Protein AF-W1XX67-F1 (afdb_monomer)

Secondary structure (DSSP, 8-state):
---GGG-EEEES-IIIIIHHHHHTT-EEEEE-TT-PPPPTT---SEEESSHHHHHHHHHT-

Foldseek 3Di:
DDDLAPDEFEDQDQVPRQVVCVVVVHQYEHQPLPPDDRDPPRDHNYYDNDVVVVVVVVVVD

Solvent-accessible surface area (backbone atoms only — not comparable to full-atom values): 3686 Å² total; per-residue (Å²): 131,80,62,51,93,79,40,73,37,72,34,67,47,60,81,57,40,34,44,46,20,50,77,68,66,32,47,19,35,36,44,40,68,78,71,66,82,78,58,88,95,57,79,58,75,38,77,32,57,44,72,67,53,47,49,52,64,65,72,74,110

Structure (mmCIF, N/CA/C/O backbone):
data_AF-W1XX67-F1
#
_entry.id   AF-W1XX67-F1
#
loop_
_atom_site.group_PDB
_atom_site.id
_atom_site.type_symbol
_atom_site.label_atom_id
_atom_site.label_alt_id
_atom_site.label_comp_id
_atom_site.label_asym_id
_atom_site.label_entity_id
_atom_site.label_seq_id
_atom_site.pdbx_PDB_ins_code
_atom_site.Cartn_x
_atom_site.Cartn_y
_atom_site.Cartn_z
_atom_site.occupancy
_atom_site.B_iso_or_equiv
_atom_site.auth_se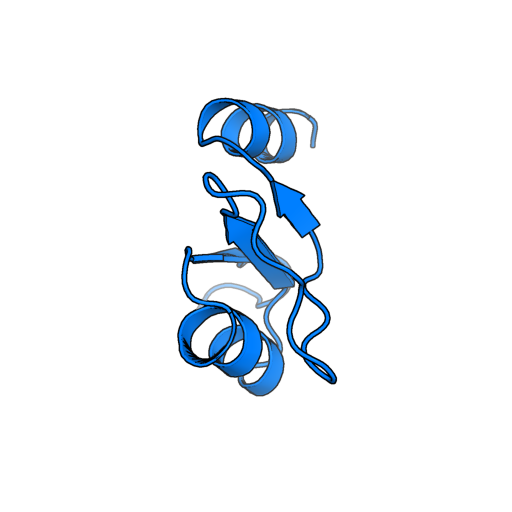q_id
_atom_site.auth_comp_id
_atom_site.auth_asym_id
_atom_site.auth_atom_id
_atom_site.pdbx_PDB_model_num
ATOM 1 N N . TRP A 1 1 ? -8.437 -18.665 -6.117 1.00 63.69 1 TRP A N 1
ATOM 2 C CA . TRP A 1 1 ? -7.958 -17.354 -5.643 1.00 63.69 1 TRP A CA 1
ATOM 3 C C . TRP A 1 1 ? -9.151 -16.435 -5.454 1.00 63.69 1 TRP A C 1
ATOM 5 O O . TRP A 1 1 ? -10.098 -16.589 -6.221 1.00 63.69 1 TRP A O 1
ATOM 15 N N . PRO A 1 2 ? -9.156 -15.564 -4.430 1.00 84.50 2 PRO A N 1
ATOM 16 C CA . PRO A 1 2 ? -10.213 -14.572 -4.260 1.00 84.50 2 PRO A CA 1
ATOM 17 C C . PRO A 1 2 ? -10.241 -13.596 -5.442 1.00 84.50 2 PRO A C 1
ATOM 19 O O . PRO A 1 2 ? -9.249 -13.447 -6.159 1.00 84.50 2 PRO A O 1
ATOM 22 N N . ASP A 1 3 ? -11.385 -12.945 -5.637 1.00 90.81 3 ASP A N 1
ATOM 23 C CA . ASP A 1 3 ? -11.512 -11.854 -6.599 1.00 90.81 3 ASP A CA 1
ATOM 24 C C . ASP A 1 3 ? -10.543 -10.720 -6.227 1.00 90.81 3 ASP A C 1
ATOM 26 O O . ASP A 1 3 ? -10.468 -10.334 -5.059 1.00 90.81 3 ASP A O 1
ATOM 30 N N . ARG A 1 4 ? -9.797 -10.190 -7.204 1.00 88.69 4 ARG A N 1
ATOM 31 C CA . ARG A 1 4 ? -8.805 -9.124 -6.981 1.00 88.69 4 ARG A CA 1
ATOM 32 C C . ARG A 1 4 ? -9.434 -7.851 -6.416 1.00 88.69 4 ARG A C 1
ATOM 34 O O . ARG A 1 4 ? -8.784 -7.164 -5.641 1.00 88.69 4 ARG A O 1
ATOM 41 N N . SER A 1 5 ? -10.704 -7.582 -6.726 1.00 90.25 5 SER A N 1
ATOM 42 C CA . SER A 1 5 ? -11.470 -6.471 -6.139 1.00 90.25 5 SER A CA 1
ATOM 43 C C . SER A 1 5 ? -11.678 -6.607 -4.627 1.00 90.25 5 SER A C 1
ATOM 45 O O . SER A 1 5 ? -12.013 -5.633 -3.961 1.00 90.25 5 SER A O 1
ATOM 47 N N . ARG A 1 6 ? -11.467 -7.806 -4.072 1.00 91.31 6 ARG A N 1
ATOM 48 C CA . ARG A 1 6 ? -11.577 -8.106 -2.639 1.00 91.31 6 ARG A CA 1
ATOM 49 C C . ARG A 1 6 ? -10.220 -8.238 -1.952 1.00 91.31 6 ARG A C 1
ATOM 51 O O . ARG A 1 6 ? -10.160 -8.708 -0.818 1.00 91.31 6 ARG A O 1
ATOM 58 N N . VAL A 1 7 ? -9.138 -7.886 -2.641 1.00 93.75 7 VAL A N 1
ATOM 59 C CA . VAL A 1 7 ? -7.773 -7.983 -2.128 1.00 93.75 7 VAL A CA 1
ATOM 60 C C . VAL A 1 7 ? -7.157 -6.591 -2.093 1.00 93.75 7 VAL A C 1
ATOM 62 O O . VAL A 1 7 ? -7.143 -5.879 -3.093 1.00 93.75 7 VAL A O 1
ATOM 65 N N . LEU A 1 8 ? -6.615 -6.237 -0.931 1.00 95.56 8 LEU A N 1
ATOM 66 C CA . LEU A 1 8 ? -5.842 -5.023 -0.707 1.00 95.56 8 LEU A CA 1
ATOM 67 C C . LEU A 1 8 ? -4.395 -5.416 -0.404 1.00 95.56 8 LEU A C 1
ATOM 69 O O . LEU A 1 8 ? -4.151 -6.180 0.530 1.00 95.56 8 LEU A O 1
ATOM 73 N N . MET A 1 9 ? -3.446 -4.894 -1.177 1.00 96.56 9 MET A N 1
ATOM 74 C CA . MET A 1 9 ? -2.025 -4.963 -0.839 1.00 96.56 9 MET A CA 1
ATOM 75 C C . MET A 1 9 ? -1.688 -3.810 0.107 1.00 96.56 9 MET A C 1
ATOM 77 O O . MET A 1 9 ? -1.925 -2.652 -0.229 1.00 96.56 9 MET A O 1
ATOM 81 N N . VAL A 1 10 ? -1.134 -4.118 1.277 1.00 96.88 10 VAL A N 1
ATOM 82 C CA . VAL A 1 10 ? -0.722 -3.122 2.274 1.00 96.88 10 VAL A CA 1
ATOM 83 C C . VAL A 1 10 ? 0.776 -3.252 2.504 1.00 96.88 10 VAL A C 1
ATOM 85 O O . VAL A 1 10 ? 1.258 -4.361 2.726 1.00 96.88 10 VAL A O 1
ATOM 88 N N . GLY A 1 11 ? 1.496 -2.133 2.485 1.00 96.12 11 GLY A N 1
ATOM 89 C CA . GLY A 1 11 ? 2.926 -2.109 2.782 1.00 96.12 11 GLY A CA 1
ATOM 90 C C . GLY A 1 11 ? 3.445 -0.707 3.070 1.00 96.12 11 GLY A C 1
ATOM 91 O O . GLY A 1 11 ? 2.755 0.283 2.822 1.00 96.12 11 GLY A O 1
ATOM 92 N N . ASP A 1 12 ? 4.641 -0.620 3.638 1.00 95.19 12 ASP A N 1
ATOM 93 C CA . ASP A 1 12 ? 5.299 0.631 4.027 1.00 95.19 12 ASP A CA 1
ATOM 94 C C . ASP A 1 12 ? 6.321 1.110 2.984 1.00 95.19 12 ASP A C 1
ATOM 96 O O . ASP A 1 12 ? 6.695 2.289 2.968 1.00 95.19 12 ASP A O 1
ATOM 100 N N . THR A 1 13 ? 6.730 0.233 2.064 1.00 95.38 13 THR A N 1
ATOM 101 C CA . THR A 1 13 ? 7.690 0.553 1.007 1.00 95.38 13 THR A CA 1
ATOM 102 C C . THR A 1 13 ? 6.964 0.780 -0.318 1.00 95.38 13 THR A C 1
ATOM 104 O O . THR A 1 13 ? 6.426 -0.144 -0.928 1.00 95.38 13 THR A O 1
ATOM 107 N N . ALA A 1 14 ? 6.950 2.027 -0.794 1.00 92.88 14 ALA A N 1
ATOM 108 C CA . ALA A 1 14 ? 6.215 2.409 -1.999 1.00 92.88 14 ALA A CA 1
ATOM 109 C C . ALA A 1 14 ? 6.714 1.665 -3.255 1.00 92.88 14 ALA A C 1
ATOM 111 O O . ALA A 1 14 ? 5.921 1.152 -4.044 1.00 92.88 14 ALA A O 1
ATOM 112 N N . GLU A 1 15 ? 8.027 1.545 -3.423 1.00 93.62 15 GLU A N 1
ATOM 113 C CA . GLU A 1 15 ? 8.657 0.990 -4.623 1.00 93.62 15 GLU A CA 1
ATOM 114 C C . GLU A 1 15 ? 8.523 -0.532 -4.740 1.00 93.62 15 GLU A C 1
ATOM 116 O O . GLU A 1 15 ? 8.560 -1.059 -5.851 1.00 93.62 15 GLU A O 1
ATOM 121 N N . SER A 1 16 ? 8.362 -1.251 -3.625 1.00 93.69 16 SER A N 1
ATOM 122 C CA . SER A 1 16 ? 8.155 -2.704 -3.639 1.00 93.69 16 SER A CA 1
ATOM 123 C C . SER A 1 16 ? 6.684 -3.066 -3.490 1.00 93.69 16 SER A C 1
ATOM 125 O O . SER A 1 16 ? 6.129 -3.755 -4.346 1.00 93.69 16 SER A O 1
ATOM 127 N N . ASP A 1 17 ? 6.033 -2.586 -2.434 1.00 95.94 17 ASP A N 1
ATOM 128 C CA . ASP A 1 17 ? 4.717 -3.077 -2.029 1.00 95.94 17 ASP A CA 1
ATOM 129 C C . ASP A 1 17 ? 3.625 -2.456 -2.892 1.00 95.94 17 ASP A C 1
ATOM 131 O O . ASP A 1 17 ? 2.742 -3.147 -3.404 1.00 95.94 17 ASP A O 1
ATOM 135 N N . ILE A 1 18 ? 3.714 -1.141 -3.098 1.00 97.25 18 ILE A N 1
ATOM 136 C CA . ILE A 1 18 ? 2.697 -0.375 -3.816 1.00 97.25 18 ILE A CA 1
ATOM 137 C C . ILE A 1 18 ? 2.878 -0.546 -5.315 1.00 97.25 18 ILE A C 1
ATOM 139 O O . ILE A 1 18 ? 1.929 -0.928 -5.996 1.00 97.25 18 ILE A O 1
ATOM 143 N N . LEU A 1 19 ? 4.090 -0.358 -5.837 1.00 96.75 19 LEU A N 1
ATOM 144 C CA . LEU A 1 19 ? 4.360 -0.618 -7.251 1.00 96.75 19 LEU A CA 1
ATOM 145 C C . LEU A 1 19 ? 4.105 -2.091 -7.611 1.00 96.75 19 LEU A C 1
ATOM 147 O O . LEU A 1 19 ? 3.506 -2.375 -8.647 1.00 96.75 19 LEU A O 1
ATOM 151 N N . GLY A 1 20 ? 4.496 -3.030 -6.744 1.00 96.56 20 GLY A N 1
ATOM 152 C CA . GLY A 1 20 ? 4.208 -4.452 -6.921 1.00 96.56 20 GLY A CA 1
ATOM 153 C C . GLY A 1 20 ? 2.706 -4.745 -6.945 1.00 96.56 20 GLY A C 1
ATOM 154 O O . GLY A 1 20 ? 2.230 -5.429 -7.851 1.00 96.56 20 GLY A O 1
ATOM 155 N N . GLY A 1 21 ? 1.945 -4.182 -6.002 1.00 96.44 21 GLY A N 1
ATOM 156 C CA . GLY A 1 21 ? 0.487 -4.307 -5.951 1.00 96.44 21 GLY A CA 1
ATOM 157 C C . GLY A 1 21 ? -0.213 -3.712 -7.178 1.00 96.44 21 GLY A C 1
ATOM 158 O O . GLY A 1 21 ? -1.079 -4.367 -7.758 1.00 96.44 21 GLY A O 1
ATOM 159 N N . ILE A 1 22 ? 0.217 -2.529 -7.631 1.00 96.12 22 ILE A N 1
ATOM 160 C CA . ILE A 1 22 ? -0.280 -1.877 -8.854 1.00 96.12 22 ILE A CA 1
ATOM 161 C C . ILE A 1 22 ? -0.006 -2.756 -10.079 1.00 96.12 22 ILE A C 1
ATOM 163 O O . ILE A 1 22 ? -0.924 -3.041 -10.847 1.00 96.12 22 ILE A O 1
ATOM 167 N N . ASN A 1 23 ? 1.225 -3.254 -10.237 1.00 96.19 23 ASN A N 1
ATOM 168 C CA . ASN A 1 23 ? 1.598 -4.143 -11.344 1.00 96.19 23 ASN A CA 1
ATOM 169 C C . ASN A 1 23 ? 0.830 -5.474 -11.309 1.00 96.19 23 ASN A C 1
ATOM 171 O O . ASN A 1 23 ? 0.566 -6.076 -12.350 1.00 96.19 23 ASN A O 1
ATOM 175 N N . ALA A 1 24 ? 0.436 -5.927 -10.118 1.00 94.25 24 ALA A N 1
ATOM 176 C CA . ALA A 1 24 ? -0.430 -7.083 -9.933 1.00 94.25 24 ALA A CA 1
ATOM 177 C C . ALA A 1 24 ? -1.927 -6.769 -10.140 1.00 94.25 24 ALA A C 1
ATOM 179 O O . ALA A 1 24 ? -2.751 -7.680 -10.035 1.00 94.25 24 ALA A O 1
ATOM 180 N N . GLY A 1 25 ? -2.311 -5.522 -10.426 1.00 94.38 25 GLY A N 1
ATOM 181 C CA . GLY A 1 25 ? -3.708 -5.113 -10.589 1.00 94.38 25 GLY A CA 1
ATOM 182 C C . GLY A 1 25 ? -4.528 -5.236 -9.302 1.00 94.38 25 GLY A C 1
ATOM 183 O O . GLY A 1 25 ? -5.697 -5.618 -9.357 1.00 94.38 25 GLY A O 1
ATOM 184 N N . LEU A 1 26 ? -3.900 -5.001 -8.147 1.00 95.56 26 LEU A N 1
ATOM 185 C CA . LEU A 1 26 ? -4.541 -4.987 -6.833 1.00 95.56 26 LEU A CA 1
ATOM 186 C C . LEU A 1 26 ? -4.763 -3.548 -6.370 1.00 95.56 26 LEU A C 1
ATOM 188 O O . LEU A 1 26 ? -3.993 -2.652 -6.716 1.00 95.56 26 LEU A O 1
ATOM 192 N N . ALA A 1 27 ? -5.780 -3.340 -5.535 1.00 96.06 27 ALA A N 1
ATOM 193 C CA . ALA A 1 27 ? -5.859 -2.107 -4.767 1.00 96.06 27 ALA A CA 1
ATOM 194 C C . ALA A 1 27 ? -4.683 -2.052 -3.780 1.00 96.06 27 ALA A C 1
ATOM 196 O O . ALA A 1 27 ? -4.252 -3.090 -3.264 1.00 96.06 27 ALA A O 1
ATOM 197 N N . THR A 1 28 ? -4.159 -0.856 -3.518 1.00 97.50 28 THR A N 1
ATOM 198 C CA . THR A 1 28 ? -2.956 -0.673 -2.697 1.00 97.50 28 THR A CA 1
ATOM 199 C C . THR A 1 28 ? -3.172 0.354 -1.594 1.00 97.50 28 THR A C 1
ATOM 201 O O . THR A 1 28 ? -3.775 1.404 -1.808 1.00 97.50 28 THR A O 1
ATOM 204 N N . CYS A 1 29 ? -2.664 0.061 -0.400 1.00 97.69 29 CYS A N 1
ATOM 205 C CA . CYS A 1 29 ? -2.632 0.993 0.716 1.00 97.69 29 CYS A CA 1
ATOM 206 C C . CYS A 1 29 ? -1.196 1.177 1.199 1.00 97.69 29 CYS A C 1
ATOM 208 O O . CYS A 1 29 ? -0.543 0.217 1.614 1.00 97.69 29 CYS A O 1
ATOM 210 N N . TRP A 1 30 ? -0.712 2.414 1.139 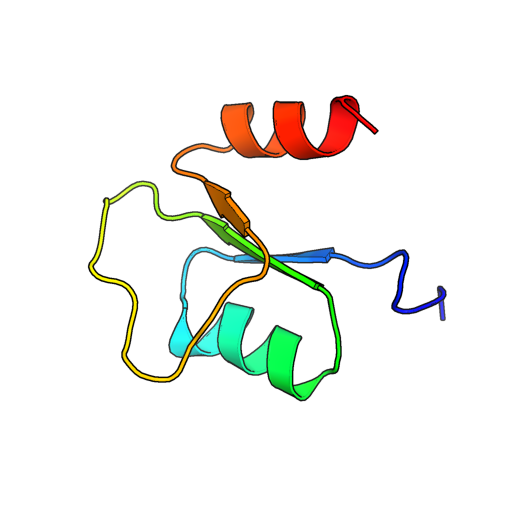1.00 98.00 30 TRP A N 1
ATOM 211 C CA . TRP A 1 30 ? 0.619 2.769 1.601 1.00 98.00 30 TRP A CA 1
ATOM 212 C C . TRP A 1 30 ? 0.591 3.217 3.061 1.00 98.00 30 TRP A C 1
ATOM 214 O O . TRP A 1 30 ? -0.022 4.231 3.393 1.00 98.00 30 TRP A O 1
ATOM 224 N N . LEU A 1 31 ? 1.268 2.467 3.932 1.00 97.44 31 LEU A N 1
ATOM 225 C CA . LEU A 1 31 ? 1.474 2.825 5.332 1.00 97.44 31 LEU A CA 1
ATOM 22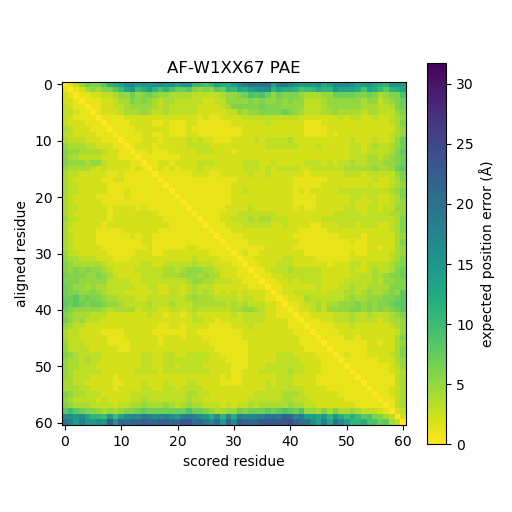6 C C . LEU A 1 31 ? 2.693 3.746 5.456 1.00 97.44 31 LEU A C 1
ATOM 228 O O . LEU A 1 31 ? 3.825 3.309 5.646 1.00 97.44 31 LEU A O 1
ATOM 232 N N . ASN A 1 32 ? 2.450 5.046 5.380 1.00 96.75 32 ASN A N 1
ATOM 233 C CA . ASN A 1 32 ? 3.466 6.080 5.458 1.00 96.75 32 ASN A CA 1
ATOM 234 C C . ASN A 1 32 ? 3.546 6.703 6.862 1.00 96.75 32 ASN A C 1
ATOM 236 O O . ASN A 1 32 ? 3.280 7.891 7.056 1.00 96.75 32 ASN A O 1
ATOM 240 N N . ALA A 1 33 ? 3.947 5.906 7.856 1.00 94.38 33 ALA A N 1
ATOM 241 C CA . ALA A 1 33 ? 4.103 6.367 9.243 1.00 94.38 33 ALA A CA 1
ATOM 242 C C . ALA A 1 33 ? 5.184 7.448 9.427 1.00 94.38 33 ALA A C 1
ATOM 244 O O . ALA A 1 33 ? 5.219 8.148 10.436 1.00 94.38 33 ALA A O 1
ATOM 245 N N . HIS A 1 34 ? 6.077 7.583 8.447 1.00 94.19 34 HIS A N 1
ATOM 246 C CA . HIS A 1 34 ? 7.183 8.534 8.470 1.00 94.19 34 HIS A CA 1
ATOM 247 C C . HIS A 1 34 ? 6.931 9.783 7.619 1.00 94.19 34 HIS A C 1
ATOM 249 O O . HIS A 1 34 ? 7.845 10.591 7.481 1.00 94.19 34 HIS A O 1
ATOM 255 N N . HIS A 1 35 ? 5.733 9.941 7.044 1.00 92.50 35 HIS A N 1
A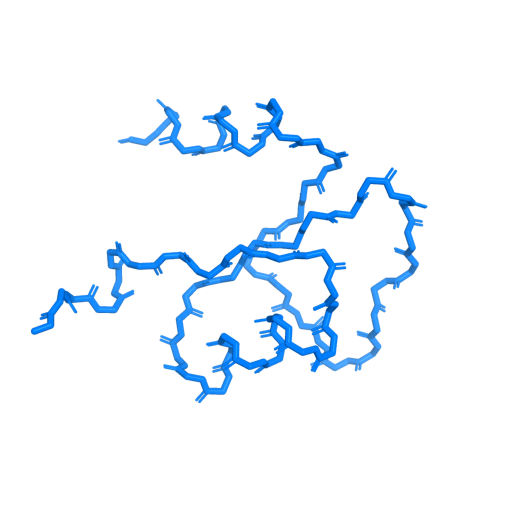TOM 256 C CA . HIS A 1 35 ? 5.371 11.068 6.176 1.00 92.50 35 HIS A CA 1
ATOM 257 C C . HIS A 1 35 ? 6.403 11.349 5.069 1.00 92.50 35 HIS A C 1
ATOM 259 O O . HIS A 1 35 ? 6.736 12.496 4.777 1.00 92.50 35 HIS A O 1
ATOM 265 N N . ARG A 1 36 ? 6.927 10.283 4.457 1.00 93.50 36 ARG A N 1
ATOM 266 C CA . ARG A 1 36 ? 7.824 10.367 3.301 1.00 93.50 36 ARG A CA 1
ATOM 267 C C . ARG A 1 36 ? 7.085 10.959 2.108 1.00 93.50 36 ARG A C 1
ATOM 269 O O . ARG A 1 36 ? 5.878 10.762 1.965 1.00 93.50 36 ARG A O 1
ATOM 276 N N . GLU A 1 37 ? 7.817 11.649 1.248 1.00 94.12 37 GLU A N 1
ATOM 277 C CA . GLU A 1 37 ? 7.274 12.108 -0.025 1.00 94.12 37 GLU A CA 1
ATOM 278 C C . GLU A 1 37 ? 6.874 10.902 -0.880 1.00 94.12 37 GLU A C 1
ATOM 280 O O . GLU A 1 37 ? 7.572 9.885 -0.907 1.00 94.12 37 GLU A O 1
ATOM 285 N N . GLN A 1 38 ? 5.714 10.991 -1.528 1.00 91.69 38 GLN A N 1
ATOM 286 C CA . GLN A 1 38 ? 5.249 9.942 -2.423 1.00 91.69 38 GLN A CA 1
ATOM 287 C C . GLN A 1 38 ? 6.158 9.909 -3.661 1.00 91.69 38 GLN A C 1
ATOM 289 O O . GLN A 1 38 ? 6.295 10.945 -4.316 1.00 91.69 38 GLN A O 1
ATOM 294 N N . PRO A 1 39 ? 6.753 8.756 -4.014 1.00 92.31 39 PRO A N 1
ATOM 295 C CA . PRO A 1 39 ? 7.605 8.667 -5.190 1.00 92.31 39 PRO A CA 1
ATOM 296 C C . PRO A 1 39 ? 6.846 9.009 -6.472 1.00 92.31 39 PRO A C 1
ATOM 298 O O . PRO A 1 39 ? 5.680 8.639 -6.650 1.00 92.31 39 PRO A O 1
ATOM 301 N N . GLU A 1 40 ? 7.528 9.684 -7.393 1.00 93.12 40 GLU A N 1
ATOM 302 C CA . GLU A 1 40 ? 6.960 10.032 -8.690 1.00 93.12 40 GLU A CA 1
ATOM 303 C C . GLU A 1 40 ? 6.541 8.766 -9.459 1.00 93.12 40 GLU A C 1
ATOM 305 O O . GLU A 1 40 ? 7.270 7.777 -9.527 1.00 93.12 40 GLU A O 1
ATOM 310 N N . GLY A 1 41 ? 5.332 8.781 -10.024 1.00 92.50 41 GLY A N 1
ATOM 311 C CA . GLY A 1 41 ? 4.795 7.661 -10.804 1.00 92.50 41 GLY A CA 1
ATOM 312 C C . GLY A 1 41 ? 4.209 6.502 -9.988 1.00 92.50 41 GLY A C 1
ATOM 313 O O . GLY A 1 41 ? 3.610 5.607 -10.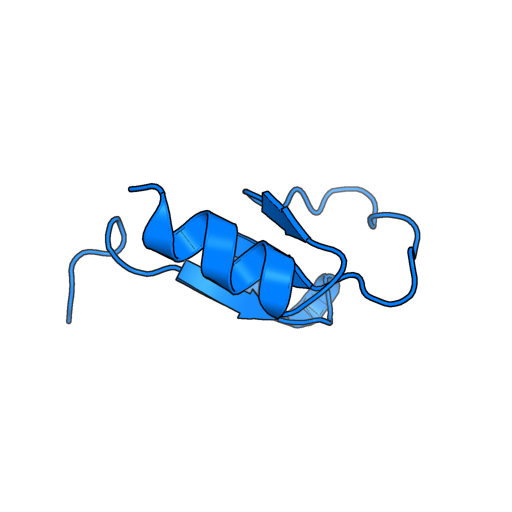581 1.00 92.50 41 GLY A O 1
ATOM 314 N N . ILE A 1 42 ? 4.303 6.518 -8.653 1.00 95.19 42 ILE A N 1
ATOM 315 C CA . ILE A 1 42 ? 3.638 5.534 -7.787 1.00 95.19 42 ILE A CA 1
ATOM 316 C C . ILE A 1 42 ? 2.422 6.194 -7.146 1.00 95.19 42 ILE A C 1
ATOM 318 O O . ILE A 1 42 ? 2.565 7.077 -6.308 1.00 95.19 42 ILE A O 1
ATOM 322 N N . ALA A 1 43 ? 1.218 5.763 -7.528 1.00 95.44 43 ALA A N 1
ATOM 323 C CA . ALA A 1 43 ? -0.043 6.289 -7.005 1.00 95.44 43 ALA A CA 1
ATOM 324 C C . ALA A 1 43 ? -0.795 5.199 -6.216 1.00 95.44 43 ALA A C 1
ATOM 326 O O . ALA A 1 43 ? -1.516 4.404 -6.827 1.00 95.44 43 ALA A O 1
ATOM 327 N N . PRO A 1 44 ? -0.619 5.111 -4.881 1.00 96.25 44 PRO A N 1
ATOM 328 C CA . PRO A 1 44 ? -1.387 4.175 -4.068 1.00 96.25 44 PRO A CA 1
ATOM 329 C C . PRO A 1 44 ? -2.885 4.502 -4.109 1.00 96.25 44 PRO A C 1
ATOM 331 O O . PRO A 1 44 ? -3.269 5.662 -4.256 1.00 96.25 44 PRO A O 1
ATOM 334 N N . THR A 1 45 ? -3.743 3.492 -3.942 1.00 96.69 45 THR A N 1
ATOM 335 C CA . THR A 1 45 ? -5.198 3.720 -3.841 1.00 96.69 45 THR A CA 1
ATOM 336 C C . THR A 1 45 ? -5.549 4.494 -2.570 1.00 96.69 45 THR A C 1
ATOM 338 O O . THR A 1 45 ? -6.393 5.387 -2.601 1.00 96.69 45 THR A O 1
ATOM 341 N N . TRP A 1 46 ? -4.864 4.184 -1.468 1.00 96.69 46 TRP A N 1
ATOM 342 C CA . TRP A 1 46 ? -4.964 4.907 -0.204 1.00 96.69 46 TRP A CA 1
ATOM 343 C C . TRP A 1 46 ? -3.592 5.082 0.432 1.00 96.69 46 TRP A C 1
ATOM 345 O O . TRP A 1 46 ? -2.723 4.224 0.297 1.00 96.69 46 TRP A O 1
ATOM 355 N N . THR A 1 47 ? -3.432 6.148 1.204 1.00 97.06 47 THR A N 1
ATOM 356 C CA . THR A 1 47 ? -2.256 6.358 2.048 1.00 97.06 47 THR A CA 1
ATOM 357 C C . THR A 1 47 ? -2.736 6.602 3.463 1.00 97.06 47 THR A C 1
ATOM 359 O O . THR A 1 47 ? -3.629 7.417 3.675 1.00 97.06 47 THR A O 1
ATOM 362 N N . VAL A 1 48 ? -2.141 5.892 4.412 1.00 96.69 48 VAL A N 1
ATOM 363 C CA . VAL A 1 48 ? -2.427 6.010 5.841 1.00 96.69 48 VAL A CA 1
ATOM 364 C C . VAL A 1 48 ? -1.124 6.209 6.596 1.00 96.69 48 VAL A C 1
ATOM 366 O O . VAL A 1 48 ? -0.071 5.733 6.189 1.00 96.69 48 VAL A O 1
ATOM 369 N N . SER A 1 49 ? -1.181 6.908 7.717 1.00 96.75 49 SER A N 1
ATOM 370 C CA .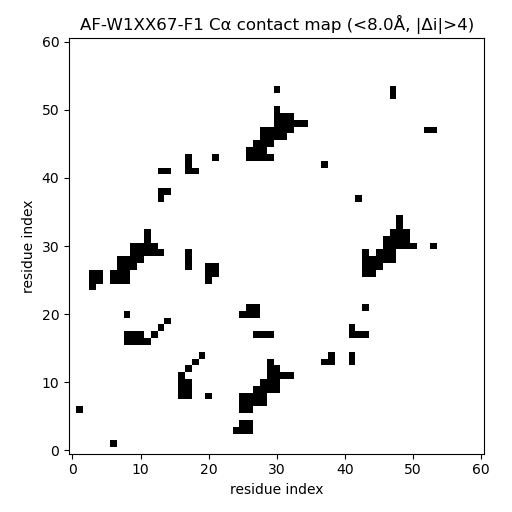 SER A 1 49 ? -0.030 7.206 8.575 1.00 96.75 49 SER A CA 1
ATOM 371 C C . SER A 1 49 ? 0.090 6.253 9.767 1.00 96.75 49 SER A C 1
ATOM 373 O O . SER A 1 49 ? 1.092 6.259 10.478 1.00 96.75 49 SER A O 1
ATOM 375 N N . SER A 1 50 ? -0.915 5.406 10.010 1.00 96.44 50 SER A N 1
ATOM 376 C CA . SER A 1 50 ? -0.902 4.456 11.123 1.00 96.44 50 SER A CA 1
ATOM 377 C C . SER A 1 50 ? -1.746 3.214 10.845 1.00 96.44 50 SER A C 1
ATOM 379 O O . SER A 1 50 ? -2.669 3.230 10.032 1.00 96.44 50 SER A O 1
ATOM 381 N N . LEU A 1 51 ? -1.469 2.138 11.586 1.00 95.00 51 LEU A N 1
ATOM 382 C CA . LEU A 1 51 ? -2.292 0.925 11.552 1.00 95.00 51 LEU A CA 1
ATOM 383 C C . LEU A 1 51 ? -3.719 1.166 12.056 1.00 95.00 51 LEU A C 1
ATOM 385 O O . LEU A 1 51 ? -4.640 0.489 11.616 1.00 95.00 51 LEU A O 1
ATOM 389 N N . HIS A 1 52 ? -3.919 2.137 12.948 1.00 95.56 52 HIS A N 1
ATOM 390 C CA . HIS A 1 52 ? -5.258 2.488 13.410 1.00 95.56 52 HIS A CA 1
ATOM 391 C C . HIS A 1 52 ? -6.079 3.157 12.300 1.00 95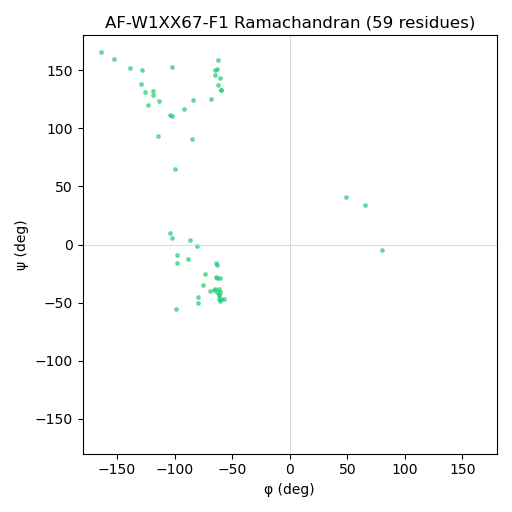.56 52 HIS A C 1
ATOM 393 O O . HIS A 1 52 ? -7.256 2.865 12.126 1.00 95.56 52 HIS A O 1
ATOM 399 N N . GLU A 1 53 ? -5.454 4.022 11.503 1.00 95.75 53 GLU A N 1
ATOM 400 C CA . GLU A 1 53 ? -6.098 4.614 10.330 1.00 95.75 53 GLU A CA 1
ATOM 401 C C . GLU A 1 53 ? -6.414 3.547 9.268 1.00 95.75 53 GLU A C 1
ATOM 403 O O . GLU A 1 53 ? -7.501 3.559 8.691 1.00 95.75 53 GLU A O 1
ATOM 408 N N . LEU A 1 54 ? -5.521 2.568 9.081 1.00 95.69 54 LEU A N 1
ATOM 409 C CA . LEU A 1 54 ? -5.788 1.395 8.245 1.00 95.69 54 LEU A CA 1
ATOM 410 C C . LEU A 1 54 ? -6.992 0.585 8.748 1.00 95.69 54 LEU A C 1
ATOM 412 O O . LEU A 1 54 ? -7.862 0.225 7.962 1.00 95.69 54 LEU A O 1
ATOM 416 N N . GLU A 1 55 ? -7.062 0.301 10.048 1.00 94.81 55 GLU A N 1
ATOM 417 C CA . GLU A 1 55 ? -8.200 -0.391 10.662 1.00 94.81 55 GLU A CA 1
ATOM 418 C C . GLU A 1 55 ? -9.506 0.371 10.406 1.00 94.81 55 GLU A C 1
ATOM 420 O O . GLU A 1 55 ? -10.489 -0.214 9.955 1.00 94.81 55 GLU A O 1
ATOM 425 N N . GLN A 1 56 ? -9.513 1.691 10.609 1.00 94.50 56 GLN A N 1
ATOM 426 C CA . GLN A 1 56 ? -10.684 2.519 10.325 1.00 94.50 56 GLN A CA 1
ATOM 427 C C . GLN A 1 56 ? -11.086 2.486 8.846 1.00 94.50 56 GLN A C 1
ATOM 429 O O . GLN A 1 56 ? -12.281 2.478 8.548 1.00 94.50 56 GLN A O 1
ATOM 434 N N . LEU A 1 57 ? -10.114 2.468 7.931 1.00 91.81 57 LEU A N 1
ATOM 435 C CA . LEU A 1 57 ? -10.352 2.344 6.494 1.00 91.81 57 LEU A CA 1
ATOM 436 C C . LEU A 1 57 ? -11.012 1.001 6.146 1.00 91.81 57 LEU A C 1
ATOM 438 O O . LEU A 1 57 ? -11.937 0.966 5.338 1.00 91.81 57 LEU A O 1
ATOM 442 N N . LEU A 1 58 ? -10.578 -0.086 6.786 1.00 90.75 58 LEU A N 1
ATOM 443 C CA . LEU A 1 58 ? -11.117 -1.428 6.562 1.00 90.75 58 LEU A CA 1
ATOM 444 C C . LEU A 1 58 ? -12.490 -1.642 7.210 1.00 90.75 58 LEU A C 1
ATOM 446 O O . LEU A 1 58 ? -13.313 -2.359 6.653 1.00 90.75 58 LEU A O 1
ATOM 450 N N . CYS A 1 59 ? -12.745 -1.042 8.373 1.00 86.56 59 CYS A N 1
ATOM 451 C CA . CYS A 1 59 ? -13.980 -1.247 9.134 1.00 86.56 59 CYS A CA 1
ATOM 452 C C . CYS A 1 59 ? -15.129 -0.301 8.749 1.00 86.56 59 CYS A C 1
ATOM 454 O O . CYS A 1 59 ? -16.255 -0.510 9.198 1.00 86.56 59 CYS A O 1
ATOM 456 N N . LYS A 1 60 ? -14.874 0.758 7.970 1.00 62.84 60 LYS A N 1
ATOM 457 C CA . LYS A 1 60 ? -15.913 1.705 7.517 1.00 62.84 60 LYS A CA 1
ATOM 458 C C . LYS A 1 60 ? -16.634 1.288 6.226 1.00 62.84 60 LYS A C 1
ATOM 460 O O . LYS A 1 60 ? -17.499 2.035 5.765 1.00 62.84 60 LYS A O 1
ATOM 465 N N . HIS A 1 61 ? -16.326 0.115 5.682 1.00 51.06 61 HIS A N 1
ATOM 466 C CA . HIS A 1 61 ? -16.991 -0.492 4.528 1.00 51.06 61 HIS A CA 1
ATOM 467 C C . HIS A 1 61 ? -17.518 -1.885 4.867 1.00 51.06 61 HIS A C 1
ATOM 469 O O . HIS A 1 61 ? -18.529 -2.269 4.238 1.00 51.06 61 HIS A O 1
#

Organism: NCBI:txid408170

Sequence (61 aa):
WPDRSRVLMVGDTAESDILGGINAGLATCWLNAHHREQPEGIAPTWTVSSLHELEQLLCKH

Nearest PDB structures (foldseek):
  3i76-assembly3_C  TM=9.488E-01  e=1.503E-04  Bacillus subtilis
  3qnm-assembly1_A  TM=8.910E-01  e=4.281E-03  Bacteroides thetaiotaomicron
  3vay-assembly1_B  TM=8.806E-01  e=7.482E-03  Pseudomonas syringae pv. tomato str. DC3000
  8bp1-assembly1_A  TM=8.048E-01  e=1.503E-02  synthetic construct
  8bp0-assembly1_A  TM=7.232E-01  e=1.219E-01  synthetic construct

Radius of gyration: 11.31 Å; Cα contacts (8 Å, |Δi|>4): 91; chains: 1;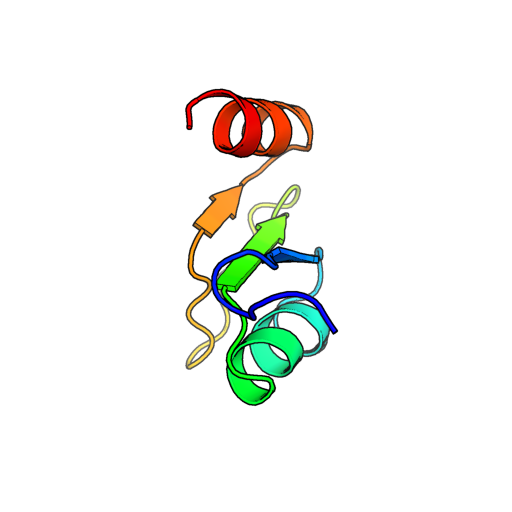 bounding box: 26×30×25 Å

pLDDT: mean 92.81, std 8.18, range [51.06, 98.0]

InterPro domains:
  IPR023214 HAD superfamily [G3DSA:3.40.50.1000] (2-59)
  IPR036412 HAD-like superfamily [SSF56784] (3-54)
  IPR052550 Pyrimidine 5'-nucleotidase YjjG [PTH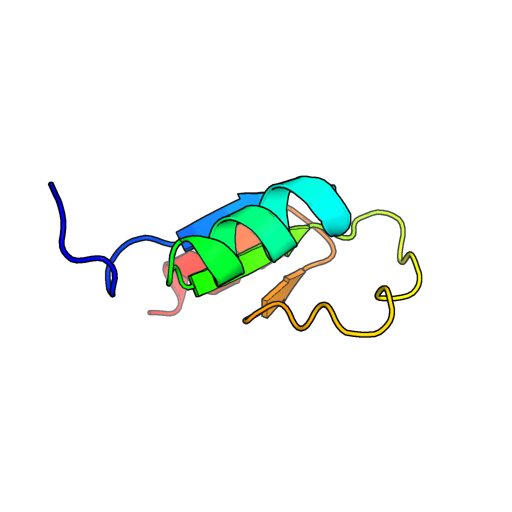R47478] (3-60)

Mean predicted aligned error: 3.23 Å